Protein AF-A0AA44XZQ5-F1 (afdb_monomer)

Mean predicted aligned error: 6.4 Å

Organism: Burkholderia vietnamiensis (NCBI:txid60552)

Nearest PDB structures (foldseek):
  9asp-assembly1_B  TM=6.008E-01  e=3.458E+00  Homo sapiens
  6ezd-assembly2_D  TM=4.526E-01  e=2.741E+00  Candidatus Methanomethylophilus alvi Mx1201
  9asm-assembly1_B  TM=4.546E-01  e=5.503E+00  Homo sapiens
  9asq-assembly1_B  TM=4.158E-01  e=5.193E+00  Homo sapiens
  6ezd-assembly2_B  TM=4.343E-01  e=7.798E+00  Candidatus Methanomethylophilus alvi Mx1201

Foldseek 3Di:
DDLVLLQVLLCLLQVHDQADPPPSPDGQHLLPDVVSLVVSCVSQVWDKDADDDDQFGIWIFDDDPNDTPDTDTQGDDPDSSSSHSSNSSNNSSVSSVVVVD

Sequence (101 aa):
MSDRELLELAAKAINGGCWHPLTHSKPWNPLEDDGDALRLAVQLNIRLTIFDNTVVKSRAAVWRDGNADCALWEPEGNDPLAATRRAIVRAASEIAKAREA

pLDDT: mean 81.15, std 12.83, range [51.5, 95.19]

Solvent-accessible surface area (backbone atoms only — not comparable to full-atom values): 5661 Å² total; per-residue (Å²): 132,55,73,66,62,41,50,56,32,24,24,52,52,71,76,50,62,72,47,23,93,89,69,73,78,45,70,50,47,35,70,82,33,69,66,51,24,52,50,52,28,62,77,66,62,46,48,75,47,77,45,95,86,55,74,41,37,20,34,17,29,38,65,55,97,92,40,73,80,44,74,42,73,29,69,64,65,101,42,62,66,53,34,41,21,44,16,39,41,52,47,33,22,51,54,26,54,68,72,77,109

Secondary structure (DSSP, 8-state):
--HHHHHHHHHHHTT--SB-TTTSSSB--TTT-HHHHHHHHHHTTPEEEE-SSSSEEEEEEEEETTEEEEEEEEE--S-HHHHHHHHHHHHHHHHHHHHH-

Radius of gyration: 13.03 Å; Cα contacts (8 Å, |Δi|>4): 172; chains: 1; bounding box: 30×35×31 Å

Structure (mmCIF, N/CA/C/O backbone):
data_AF-A0AA44XZQ5-F1
#
_entry.id   AF-A0AA44XZQ5-F1
#
loop_
_atom_site.group_PDB
_atom_site.id
_atom_site.type_symbol
_atom_site.label_atom_id
_atom_site.label_alt_id
_atom_site.label_comp_id
_atom_site.label_asym_id
_atom_site.label_entity_id
_atom_site.label_seq_id
_atom_site.pdbx_PDB_ins_code
_atom_site.Cartn_x
_atom_site.Cartn_y
_atom_site.Cartn_z
_atom_site.occupancy
_atom_site.B_iso_or_equiv
_atom_site.auth_seq_id
_atom_site.auth_comp_id
_atom_site.auth_asym_id
_atom_site.auth_atom_id
_atom_site.pdbx_PDB_model_num
ATOM 1 N N . MET A 1 1 ? 11.003 0.471 10.237 1.00 77.19 1 MET A N 1
ATOM 2 C CA . MET A 1 1 ? 9.616 0.023 10.455 1.00 77.19 1 MET A CA 1
ATOM 3 C C . MET A 1 1 ? 9.548 -1.427 10.034 1.00 77.19 1 MET A C 1
ATOM 5 O O . MET A 1 1 ? 10.007 -1.735 8.938 1.00 77.19 1 MET A O 1
ATOM 9 N N . SER A 1 2 ? 9.083 -2.298 10.918 1.00 90.50 2 SER A N 1
ATOM 10 C CA . SER A 1 2 ? 8.802 -3.697 10.597 1.00 90.50 2 SER A CA 1
ATOM 11 C C . SER A 1 2 ? 7.557 -3.814 9.713 1.00 90.50 2 SER A C 1
ATOM 13 O O . SER A 1 2 ? 6.720 -2.911 9.694 1.00 90.50 2 SER A O 1
ATOM 15 N N . ASP A 1 3 ? 7.403 -4.939 9.014 1.00 90.81 3 ASP A N 1
ATOM 16 C CA . ASP A 1 3 ? 6.217 -5.190 8.184 1.00 90.81 3 ASP A CA 1
ATOM 17 C C . ASP A 1 3 ? 4.931 -5.226 9.027 1.00 90.81 3 ASP A C 1
ATOM 19 O O . ASP A 1 3 ? 3.886 -4.763 8.583 1.00 90.81 3 ASP A O 1
ATOM 23 N N . ARG A 1 4 ? 5.013 -5.674 10.286 1.00 91.31 4 ARG A N 1
ATOM 24 C CA . ARG A 1 4 ? 3.883 -5.640 11.223 1.00 91.31 4 ARG A CA 1
ATOM 25 C C . ARG A 1 4 ? 3.445 -4.213 11.555 1.00 91.31 4 ARG A C 1
ATOM 27 O O . ARG A 1 4 ? 2.271 -3.896 11.409 1.00 91.31 4 ARG A O 1
ATOM 34 N N . GLU A 1 5 ? 4.375 -3.358 11.981 1.00 91.50 5 GLU A N 1
ATOM 35 C CA . GLU A 1 5 ? 4.077 -1.948 12.289 1.00 91.50 5 GLU A CA 1
ATOM 36 C C . GLU A 1 5 ? 3.526 -1.219 11.057 1.00 91.50 5 GLU A C 1
ATOM 38 O O . GLU A 1 5 ? 2.621 -0.392 11.157 1.00 91.50 5 GLU A O 1
ATOM 43 N N . LEU A 1 6 ? 4.059 -1.556 9.880 1.00 91.50 6 LEU A N 1
ATOM 44 C CA . LEU A 1 6 ? 3.615 -1.012 8.607 1.00 91.50 6 LEU A CA 1
ATOM 45 C C . LEU A 1 6 ? 2.150 -1.383 8.317 1.00 91.50 6 LEU A C 1
ATOM 47 O O . LEU A 1 6 ? 1.342 -0.503 8.011 1.00 91.50 6 LEU A O 1
ATOM 51 N N . LEU A 1 7 ? 1.800 -2.663 8.469 1.00 93.69 7 LEU A N 1
ATOM 52 C CA . LEU A 1 7 ? 0.438 -3.171 8.298 1.00 93.69 7 LEU A CA 1
ATOM 53 C C . LEU A 1 7 ? -0.543 -2.572 9.313 1.00 93.69 7 LEU A C 1
ATOM 55 O O . LEU A 1 7 ? -1.647 -2.182 8.937 1.00 93.69 7 LEU A O 1
ATOM 59 N N . GLU A 1 8 ? -0.144 -2.450 10.580 1.00 92.06 8 GLU A N 1
ATOM 60 C CA . GLU A 1 8 ? -0.974 -1.847 11.631 1.00 92.06 8 GLU A CA 1
ATOM 61 C C . GLU A 1 8 ? -1.286 -0.371 11.321 1.00 92.06 8 GLU A C 1
ATOM 63 O O . GLU A 1 8 ? -2.437 0.057 11.418 1.00 92.06 8 GLU A O 1
ATOM 68 N N . LEU A 1 9 ? -0.295 0.402 10.864 1.00 92.69 9 LEU A N 1
ATOM 69 C CA . LEU A 1 9 ? -0.509 1.785 10.424 1.00 92.69 9 LEU A CA 1
ATOM 70 C C . LEU A 1 9 ? -1.388 1.873 9.171 1.00 92.69 9 LEU A C 1
ATOM 72 O O . LEU A 1 9 ? -2.253 2.742 9.086 1.00 92.69 9 LEU A O 1
ATOM 76 N N . ALA A 1 10 ? -1.205 0.973 8.205 1.00 92.62 10 ALA A N 1
ATOM 77 C CA . ALA A 1 10 ? -2.033 0.947 7.003 1.00 92.62 10 ALA A CA 1
ATOM 78 C C . ALA A 1 10 ? -3.503 0.616 7.324 1.00 92.62 10 ALA A C 1
ATOM 80 O O . ALA A 1 10 ? -4.403 1.238 6.762 1.00 92.62 10 ALA A O 1
ATOM 81 N N . ALA A 1 11 ? -3.757 -0.300 8.267 1.00 93.44 11 ALA A N 1
ATOM 82 C CA . ALA A 1 11 ? -5.109 -0.624 8.729 1.00 93.44 11 ALA A CA 1
ATOM 83 C C . ALA A 1 11 ? -5.801 0.603 9.337 1.00 93.44 11 ALA A C 1
ATOM 85 O O . ALA A 1 11 ? -6.954 0.896 9.009 1.00 93.44 11 ALA A O 1
ATOM 86 N N . LYS A 1 12 ? -5.084 1.374 10.165 1.00 92.31 12 LYS A N 1
ATOM 87 C CA . LYS A 1 12 ? -5.608 2.607 10.773 1.00 92.31 12 LYS A CA 1
ATOM 88 C C . LYS A 1 12 ? -6.089 3.626 9.737 1.00 92.31 12 LYS A C 1
ATOM 90 O O . LYS A 1 12 ? -7.087 4.303 9.976 1.00 92.31 12 LYS A O 1
ATOM 95 N N . ALA A 1 13 ? -5.443 3.713 8.571 1.00 91.06 13 ALA A N 1
ATOM 96 C CA . ALA A 1 13 ? -5.829 4.657 7.518 1.00 91.06 13 ALA A CA 1
ATOM 97 C C . ALA A 1 13 ? -7.267 4.441 7.006 1.00 91.06 13 ALA A C 1
ATOM 99 O O . ALA A 1 13 ? -7.907 5.392 6.555 1.00 91.06 13 ALA A O 1
ATOM 100 N N . ILE A 1 14 ? -7.789 3.216 7.101 1.00 91.12 14 ILE A N 1
ATOM 101 C CA . ILE A 1 14 ? -9.151 2.849 6.686 1.00 91.12 14 ILE A CA 1
ATOM 102 C C . ILE A 1 14 ? -10.048 2.469 7.872 1.00 91.12 14 ILE A C 1
ATOM 104 O O . ILE A 1 14 ? -11.097 1.863 7.673 1.00 91.12 14 ILE A O 1
ATOM 108 N N . ASN A 1 15 ? -9.640 2.808 9.103 1.00 86.75 15 ASN A N 1
ATOM 109 C CA . ASN A 1 15 ? -10.301 2.369 10.338 1.00 86.75 15 ASN A CA 1
ATOM 110 C C . ASN A 1 15 ? -10.525 0.837 10.377 1.00 86.75 15 ASN A C 1
ATOM 112 O O . ASN A 1 15 ? -11.562 0.348 10.825 1.00 86.75 15 ASN A O 1
ATOM 116 N N . GLY A 1 16 ? -9.567 0.091 9.822 1.00 82.06 16 GLY A N 1
ATOM 117 C CA . GLY A 1 16 ? -9.588 -1.362 9.696 1.00 82.06 16 GLY A CA 1
ATOM 118 C C . GLY A 1 16 ? -8.958 -2.078 10.890 1.00 82.06 16 GLY A C 1
ATOM 119 O O . GLY A 1 16 ? -8.361 -1.465 11.774 1.00 82.06 16 GLY A O 1
ATOM 120 N N . GLY A 1 17 ? -9.077 -3.407 10.897 1.00 78.94 17 GLY A N 1
ATOM 121 C CA . GLY A 1 17 ? -8.489 -4.291 11.907 1.00 78.94 17 GLY A CA 1
ATOM 122 C C . GLY A 1 17 ? -7.548 -5.335 11.302 1.00 78.94 17 GLY A C 1
ATOM 123 O O . GLY A 1 17 ? -7.293 -5.351 10.103 1.00 78.94 17 GLY A O 1
ATOM 124 N N . CYS A 1 18 ? -7.051 -6.247 12.138 1.00 76.19 18 CYS A N 1
ATOM 125 C CA . CYS A 1 18 ? -6.111 -7.303 11.741 1.00 76.19 18 CYS A CA 1
ATOM 126 C C . CYS A 1 18 ? -6.738 -8.458 10.931 1.00 76.19 18 CYS A C 1
ATOM 128 O O . CYS A 1 18 ? -6.016 -9.333 10.452 1.00 76.19 18 CYS A O 1
ATOM 130 N N . TRP A 1 19 ? -8.063 -8.471 10.761 1.00 81.56 19 TRP A N 1
ATOM 131 C CA . TRP A 1 19 ? -8.807 -9.507 10.041 1.00 81.56 19 TRP A CA 1
ATOM 132 C C . TRP A 1 19 ? -9.280 -9.015 8.675 1.00 81.56 19 TRP A C 1
ATOM 134 O O . TRP A 1 19 ? -9.707 -7.872 8.530 1.00 81.56 19 TRP A O 1
ATOM 144 N N . HIS A 1 20 ? -9.233 -9.899 7.678 1.00 80.94 20 HIS A N 1
ATOM 145 C CA . HIS A 1 20 ? -9.579 -9.582 6.298 1.00 80.94 20 HIS A CA 1
ATOM 146 C C . HIS A 1 20 ? -11.061 -9.173 6.178 1.00 80.94 20 HIS A C 1
ATOM 148 O O . HIS A 1 20 ? -11.942 -9.945 6.577 1.00 80.94 20 HIS A O 1
ATOM 154 N N . PRO A 1 21 ? -11.367 -8.010 5.570 1.00 73.00 21 PRO A N 1
ATOM 155 C CA . PRO A 1 21 ? -12.691 -7.384 5.633 1.00 73.00 21 PRO A CA 1
ATOM 156 C C . PRO A 1 21 ? -13.797 -8.152 4.900 1.00 73.00 21 PRO A C 1
ATOM 158 O O . PRO A 1 21 ? -14.967 -7.925 5.173 1.00 73.00 21 PRO A O 1
ATOM 161 N N . LEU A 1 22 ? -13.452 -9.042 3.960 1.00 80.31 22 LEU A N 1
ATOM 162 C CA . LEU A 1 22 ? -14.444 -9.830 3.206 1.00 80.31 22 LEU A CA 1
ATOM 163 C C . LEU A 1 22 ? -14.632 -11.260 3.717 1.00 80.31 22 LEU A C 1
ATOM 165 O O . LEU A 1 22 ? -15.640 -11.887 3.418 1.00 80.31 22 LEU A O 1
ATOM 169 N N . THR A 1 23 ? -13.641 -11.813 4.416 1.00 80.38 23 THR A N 1
ATOM 170 C CA . THR A 1 23 ? -13.638 -13.242 4.772 1.00 80.38 23 THR A CA 1
ATOM 171 C C . THR A 1 23 ? -13.775 -13.444 6.269 1.00 80.38 23 THR A C 1
ATOM 173 O O . THR A 1 23 ? -14.233 -14.502 6.682 1.00 80.38 23 THR A O 1
ATOM 176 N N . HIS A 1 24 ? -13.384 -12.454 7.085 1.00 77.06 24 HIS A N 1
ATOM 177 C CA . HIS A 1 24 ? -13.401 -12.491 8.552 1.00 77.06 24 HIS A CA 1
ATOM 178 C C . HIS A 1 24 ? -12.687 -13.703 9.185 1.00 77.06 24 HIS A C 1
ATOM 180 O O . HIS A 1 24 ? -12.757 -13.899 10.393 1.00 77.06 24 HIS A O 1
ATOM 186 N N . SER A 1 25 ? -11.985 -14.511 8.388 1.00 80.25 25 SER A N 1
ATOM 187 C CA . SER A 1 25 ? -11.421 -15.804 8.786 1.00 80.25 25 SER A CA 1
ATOM 188 C C . SER A 1 25 ? -9.931 -15.925 8.469 1.00 80.25 25 SER A C 1
ATOM 190 O O . SER A 1 25 ? -9.313 -16.943 8.772 1.00 80.25 25 SER A O 1
ATOM 192 N N . LYS A 1 26 ? -9.353 -14.910 7.818 1.00 85.12 26 LYS A N 1
ATOM 193 C CA . LYS A 1 26 ? -7.929 -14.823 7.489 1.00 85.12 26 LYS A CA 1
ATOM 194 C C . LYS A 1 26 ? -7.384 -13.464 7.928 1.00 85.12 26 LYS A C 1
ATOM 196 O O . LYS A 1 26 ? -8.149 -12.496 7.918 1.00 85.12 26 LYS A O 1
ATOM 201 N N . PRO A 1 27 ? -6.101 -13.369 8.312 1.00 87.19 27 PRO A N 1
ATOM 202 C CA . PRO A 1 27 ? -5.467 -12.081 8.563 1.00 87.19 27 PRO A CA 1
ATOM 203 C C . PRO 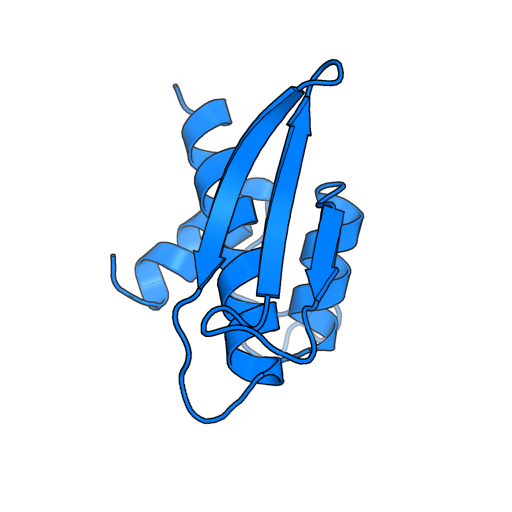A 1 27 ? -5.551 -11.186 7.325 1.00 87.19 27 PRO A C 1
ATOM 205 O O . PRO A 1 27 ? -5.397 -11.673 6.205 1.00 87.19 27 PRO A O 1
ATOM 208 N N . TRP A 1 28 ? -5.798 -9.895 7.527 1.00 91.44 28 TRP A N 1
ATOM 209 C CA . TRP A 1 28 ? -5.670 -8.903 6.460 1.0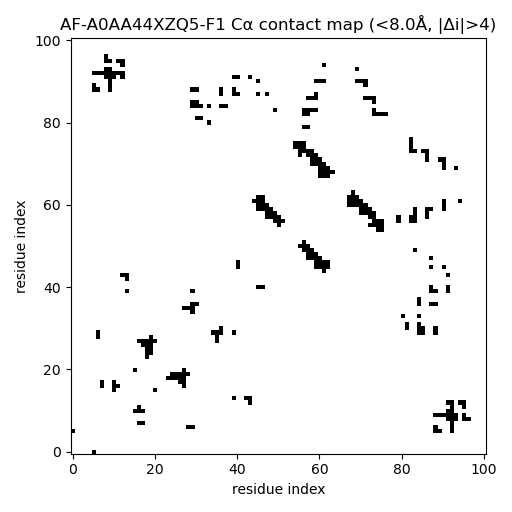0 91.44 28 TRP A CA 1
ATOM 210 C C . TRP A 1 28 ? -4.185 -8.672 6.186 1.00 91.44 28 TRP A C 1
ATOM 212 O O . TRP A 1 28 ? -3.446 -8.314 7.107 1.00 91.44 28 TRP A O 1
ATOM 222 N N . ASN A 1 29 ? -3.733 -8.908 4.954 1.00 94.06 29 ASN A N 1
ATOM 223 C CA . ASN A 1 29 ? -2.320 -8.757 4.619 1.00 94.06 29 ASN A CA 1
ATOM 224 C C . ASN A 1 29 ? -2.123 -8.231 3.187 1.00 94.06 29 ASN A C 1
ATOM 226 O O . ASN A 1 29 ? -1.773 -8.997 2.288 1.00 94.06 29 ASN A O 1
ATOM 230 N N . PRO A 1 30 ? -2.255 -6.911 2.974 1.00 95.19 30 PRO A N 1
ATOM 231 C CA . PRO A 1 30 ? -1.982 -6.272 1.687 1.00 95.19 30 PRO A CA 1
ATOM 232 C C . PRO A 1 30 ? -0.521 -6.365 1.219 1.00 95.19 30 PRO A C 1
ATOM 234 O O . PRO A 1 30 ? -0.238 -5.930 0.110 1.00 95.19 30 PRO A O 1
ATOM 237 N N . LEU A 1 31 ? 0.424 -6.898 2.009 1.00 94.00 31 LEU A N 1
ATOM 238 C CA . LEU A 1 31 ? 1.777 -7.199 1.516 1.00 94.00 31 LEU A CA 1
ATOM 239 C C . LEU A 1 31 ? 1.847 -8.533 0.758 1.00 94.00 31 LEU A C 1
ATOM 241 O O . LEU A 1 31 ? 2.772 -8.721 -0.030 1.00 94.00 31 LEU A O 1
ATOM 245 N N . GLU A 1 32 ? 0.864 -9.416 0.938 1.00 93.75 32 GLU A N 1
ATOM 246 C CA . GLU A 1 32 ? 0.813 -10.759 0.336 1.00 93.75 32 GLU A CA 1
ATOM 247 C C . GLU A 1 32 ? -0.456 -10.995 -0.506 1.00 93.75 32 GLU A C 1
ATOM 249 O O . GLU A 1 32 ? -0.485 -11.911 -1.322 1.00 93.75 32 GLU A O 1
ATOM 254 N N . ASP A 1 33 ? -1.496 -10.170 -0.343 1.00 94.25 33 ASP A N 1
ATOM 255 C CA . ASP A 1 33 ? -2.753 -10.255 -1.093 1.00 94.25 33 ASP A CA 1
ATOM 256 C C . ASP A 1 33 ? -2.939 -9.019 -1.992 1.00 94.25 33 ASP A C 1
ATOM 258 O O . ASP A 1 33 ? -3.099 -7.886 -1.525 1.00 94.25 33 ASP A O 1
ATOM 262 N N . ASP A 1 34 ? -2.919 -9.239 -3.310 1.00 94.38 34 ASP A N 1
ATOM 263 C CA . ASP A 1 34 ? -3.074 -8.180 -4.317 1.00 94.38 34 ASP A CA 1
ATOM 264 C C . ASP A 1 34 ? -4.441 -7.488 -4.232 1.00 94.38 34 ASP A C 1
ATOM 266 O O . ASP A 1 34 ? -4.560 -6.285 -4.477 1.00 94.38 34 ASP A O 1
ATOM 270 N N . GLY A 1 35 ? -5.486 -8.237 -3.873 1.00 93.31 35 GLY A N 1
ATOM 271 C CA . GLY A 1 35 ? -6.836 -7.713 -3.731 1.00 93.31 35 GLY A CA 1
ATOM 272 C C . GLY A 1 35 ? -6.954 -6.770 -2.537 1.00 93.31 35 GLY A C 1
ATOM 273 O O . GLY A 1 35 ? -7.597 -5.723 -2.649 1.00 93.31 35 GLY A O 1
ATOM 274 N N . ASP A 1 36 ? -6.327 -7.115 -1.411 1.00 94.31 36 ASP A N 1
ATOM 275 C CA . ASP A 1 36 ? -6.209 -6.244 -0.238 1.00 94.31 36 ASP A CA 1
ATOM 276 C C . ASP A 1 36 ? -5.452 -4.963 -0.565 1.00 94.31 36 ASP A C 1
ATOM 278 O O . ASP A 1 36 ? -5.933 -3.873 -0.241 1.00 94.31 36 ASP A O 1
ATOM 282 N N . ALA A 1 37 ? -4.313 -5.079 -1.250 1.00 94.56 37 ALA A N 1
ATOM 283 C CA . ALA A 1 37 ? -3.525 -3.925 -1.663 1.00 94.56 37 ALA A CA 1
ATOM 284 C C . ALA A 1 37 ? -4.324 -3.004 -2.599 1.00 94.56 37 ALA A C 1
ATOM 286 O O . ALA A 1 37 ? -4.400 -1.796 -2.375 1.00 94.56 37 ALA A O 1
ATOM 287 N N . LEU A 1 38 ? -4.987 -3.557 -3.618 1.00 94.25 38 LEU A N 1
ATOM 288 C CA . LEU A 1 38 ? -5.773 -2.760 -4.557 1.00 94.25 38 LEU A CA 1
ATOM 289 C C . LEU A 1 38 ? -6.967 -2.082 -3.873 1.00 94.25 38 LEU A C 1
ATOM 291 O O . LEU A 1 38 ? -7.216 -0.898 -4.104 1.00 94.25 38 LEU A O 1
ATOM 295 N N . ARG A 1 39 ? -7.690 -2.794 -2.998 1.00 94.38 39 ARG A N 1
ATOM 296 C CA . ARG A 1 39 ? -8.796 -2.204 -2.225 1.00 94.38 39 ARG A CA 1
ATOM 297 C C . ARG A 1 39 ? -8.308 -1.070 -1.330 1.00 94.38 39 ARG A C 1
ATOM 299 O O . ARG A 1 39 ? -8.961 -0.030 -1.289 1.00 94.38 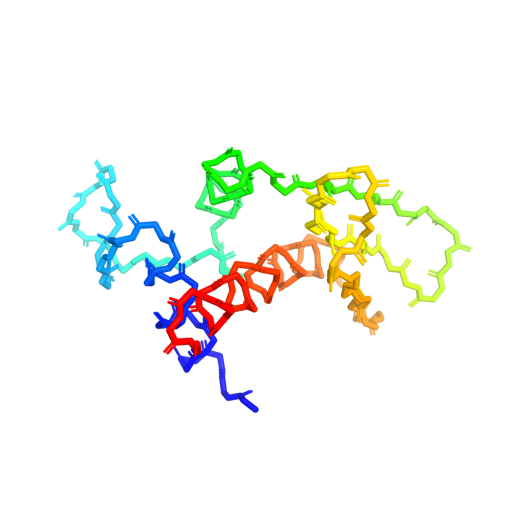39 ARG A O 1
ATOM 306 N N . LEU A 1 40 ? -7.155 -1.235 -0.682 1.00 93.06 40 LEU A N 1
ATOM 307 C CA . LEU A 1 40 ? -6.529 -0.189 0.125 1.00 93.06 40 LEU A CA 1
ATOM 308 C C . LEU A 1 40 ? -6.197 1.050 -0.719 1.00 93.06 40 LEU A C 1
ATOM 310 O O . LEU A 1 40 ? -6.524 2.168 -0.323 1.00 93.06 40 LEU A O 1
ATOM 314 N N . ALA A 1 41 ? -5.617 0.855 -1.908 1.00 92.94 41 ALA A N 1
ATOM 315 C CA . ALA A 1 41 ? -5.304 1.948 -2.825 1.00 92.94 41 ALA A CA 1
ATOM 316 C C . ALA A 1 41 ? -6.556 2.731 -3.245 1.00 92.94 41 ALA A C 1
ATOM 318 O O . ALA A 1 41 ? -6.555 3.960 -3.203 1.00 92.94 41 ALA A O 1
ATOM 319 N N . VAL A 1 42 ? -7.637 2.031 -3.599 1.00 92.75 42 VAL A N 1
ATOM 320 C CA . VAL A 1 42 ? -8.899 2.658 -4.020 1.00 92.75 42 VAL A CA 1
ATOM 321 C C . VAL A 1 42 ? -9.572 3.395 -2.861 1.00 92.75 42 VAL A C 1
ATOM 323 O O . VAL A 1 42 ? -9.967 4.547 -3.025 1.00 92.75 42 VAL A O 1
ATOM 326 N N . GLN A 1 43 ? -9.670 2.776 -1.680 1.00 91.88 43 GLN A N 1
ATOM 327 C CA . GLN A 1 43 ? -10.310 3.387 -0.506 1.00 91.88 43 GLN A CA 1
ATOM 328 C C . GLN A 1 43 ? -9.608 4.668 -0.048 1.00 91.88 43 GLN A C 1
ATOM 330 O O . GLN A 1 43 ? -10.260 5.597 0.426 1.00 91.88 43 GLN A O 1
ATOM 335 N N . LEU A 1 44 ? -8.285 4.723 -0.199 1.00 89.69 44 LEU A N 1
ATOM 336 C CA . LEU A 1 44 ? -7.466 5.868 0.195 1.00 89.69 44 LEU A CA 1
ATOM 337 C C . LEU A 1 44 ? -7.158 6.827 -0.958 1.00 89.69 44 LEU A C 1
ATOM 339 O O . LEU A 1 44 ? -6.412 7.784 -0.759 1.00 89.69 44 LEU A O 1
ATOM 343 N N . ASN A 1 45 ? -7.729 6.589 -2.143 1.00 89.12 45 ASN A N 1
ATOM 344 C CA . ASN A 1 45 ? -7.492 7.381 -3.349 1.00 89.12 45 ASN A CA 1
ATOM 345 C C . ASN A 1 45 ? -5.988 7.551 -3.673 1.00 89.12 45 ASN A C 1
ATOM 347 O O . ASN A 1 45 ? -5.506 8.640 -3.991 1.00 89.12 45 ASN A O 1
ATOM 351 N N . ILE A 1 46 ? -5.229 6.459 -3.562 1.00 89.75 46 ILE A N 1
ATOM 352 C CA . ILE A 1 46 ? -3.793 6.416 -3.853 1.00 89.75 46 ILE A CA 1
ATOM 353 C C . ILE A 1 46 ? -3.591 6.314 -5.365 1.00 89.75 46 ILE A C 1
ATOM 355 O O . ILE A 1 46 ? -4.125 5.420 -6.024 1.00 89.75 46 ILE A O 1
ATOM 359 N N . ARG A 1 47 ? -2.753 7.192 -5.926 1.00 87.50 47 ARG A N 1
ATOM 360 C CA . ARG A 1 47 ? -2.332 7.101 -7.327 1.00 87.50 47 ARG A CA 1
ATOM 361 C C . ARG A 1 47 ? -1.125 6.179 -7.441 1.00 87.50 47 ARG A C 1
ATOM 363 O O . ARG A 1 47 ? -0.077 6.453 -6.857 1.00 87.50 47 ARG A O 1
ATOM 370 N N . LEU A 1 48 ? -1.259 5.133 -8.248 1.00 86.56 48 LEU A N 1
ATOM 371 C CA . LEU A 1 48 ? -0.178 4.199 -8.549 1.00 86.56 48 LEU A CA 1
ATOM 372 C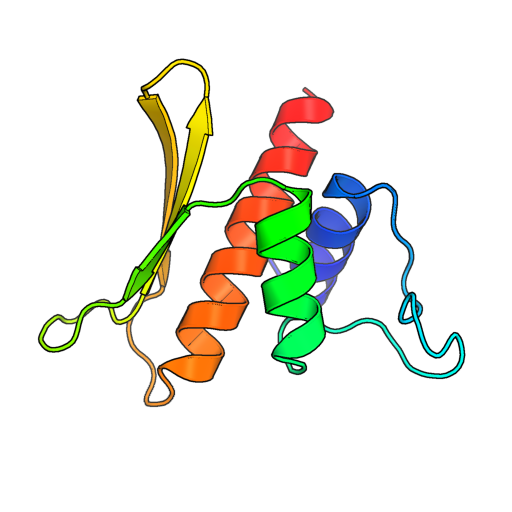 C . LEU A 1 48 ? 0.426 4.489 -9.919 1.00 86.56 48 LEU A C 1
ATOM 374 O O . LEU A 1 48 ? -0.275 4.816 -10.875 1.00 86.56 48 LEU A O 1
ATOM 378 N N . THR A 1 49 ? 1.744 4.387 -10.011 1.00 84.19 49 THR A N 1
ATOM 379 C CA . THR A 1 49 ? 2.489 4.474 -11.267 1.00 84.19 49 THR A CA 1
ATOM 380 C C . THR A 1 49 ? 3.509 3.349 -11.296 1.00 84.19 49 THR A C 1
ATOM 382 O O . THR A 1 49 ? 4.307 3.209 -10.369 1.00 84.19 49 THR A O 1
ATOM 385 N N . ILE A 1 50 ? 3.457 2.536 -12.347 1.00 79.06 50 ILE A N 1
ATOM 386 C CA . ILE A 1 50 ? 4.346 1.393 -12.560 1.00 79.06 50 ILE A CA 1
ATOM 387 C C . ILE A 1 50 ? 5.298 1.773 -13.691 1.00 79.06 50 ILE A C 1
ATOM 389 O O . ILE A 1 50 ? 4.858 2.314 -14.704 1.00 79.06 50 ILE A O 1
ATOM 393 N N . PHE A 1 51 ? 6.590 1.520 -13.504 1.00 76.31 51 PHE A N 1
ATOM 394 C CA . PHE A 1 51 ? 7.626 1.845 -14.481 1.00 76.31 51 PHE A CA 1
ATOM 395 C C . PHE A 1 51 ? 8.230 0.555 -15.034 1.00 76.31 51 PHE A C 1
ATOM 397 O O . PHE A 1 51 ? 8.564 -0.352 -14.272 1.00 76.31 51 PHE A O 1
ATOM 404 N N . ASP A 1 52 ? 8.381 0.478 -16.354 1.00 66.06 52 ASP A N 1
ATOM 405 C CA . ASP A 1 52 ? 8.846 -0.728 -17.046 1.00 66.06 52 ASP A CA 1
ATOM 406 C C . ASP A 1 52 ? 10.381 -0.809 -17.184 1.00 66.06 52 ASP A C 1
ATOM 408 O O . ASP A 1 52 ? 10.916 -1.910 -17.278 1.00 66.06 52 ASP A O 1
ATOM 412 N N . ASN A 1 53 ? 11.105 0.316 -17.099 1.00 61.41 53 ASN A N 1
ATOM 413 C CA . ASN A 1 53 ? 12.544 0.388 -17.407 1.00 61.41 53 ASN A CA 1
ATOM 414 C C . ASN A 1 53 ? 13.373 1.254 -16.438 1.00 61.41 53 ASN A C 1
ATOM 416 O O . ASN A 1 53 ? 14.267 1.991 -16.854 1.00 61.41 53 ASN A O 1
ATOM 420 N N . THR A 1 54 ? 13.094 1.201 -15.134 1.00 62.44 54 THR A N 1
ATOM 421 C CA . THR A 1 54 ? 13.894 1.939 -14.139 1.00 62.44 54 THR A CA 1
ATOM 422 C C . THR A 1 54 ? 14.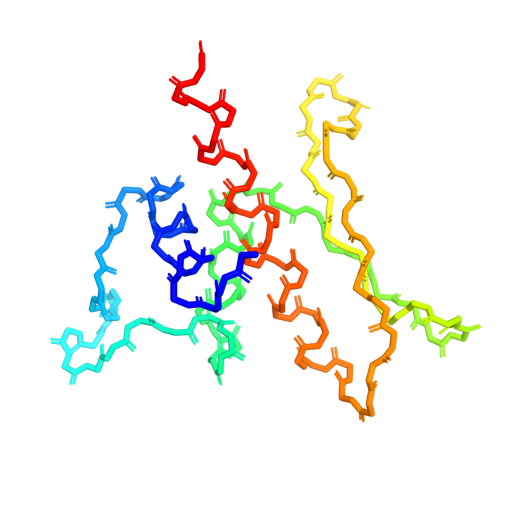249 1.073 -12.928 1.00 62.44 54 THR A C 1
ATOM 424 O O . THR A 1 54 ? 13.604 0.052 -12.687 1.00 62.44 54 THR A O 1
ATOM 427 N N . VAL A 1 55 ? 15.250 1.511 -12.152 1.00 61.97 55 VAL A N 1
ATOM 428 C CA . VAL A 1 55 ? 15.655 0.921 -10.852 1.00 61.97 55 VAL A CA 1
ATOM 429 C C . VAL A 1 55 ? 14.524 1.003 -9.809 1.00 61.97 55 VAL A C 1
ATOM 431 O O . VAL A 1 55 ? 14.587 0.382 -8.752 1.00 61.97 55 VAL A O 1
ATOM 434 N N . VAL A 1 56 ? 13.451 1.750 -10.093 1.00 61.12 56 VAL A N 1
ATOM 435 C CA . VAL A 1 56 ? 12.221 1.736 -9.303 1.00 61.12 56 VAL A CA 1
ATOM 436 C C . VAL A 1 56 ? 11.081 1.139 -10.122 1.00 61.12 56 VAL A C 1
ATOM 438 O O . VAL A 1 56 ? 10.701 1.669 -11.162 1.00 61.12 56 VAL A O 1
ATOM 441 N N . LYS A 1 57 ? 10.481 0.049 -9.641 1.00 66.94 57 LYS A N 1
ATOM 442 C CA . LYS A 1 57 ? 9.371 -0.613 -10.350 1.00 66.94 57 LYS A CA 1
ATOM 443 C C . LYS A 1 57 ? 8.024 0.050 -10.112 1.00 66.94 57 LYS A C 1
ATOM 445 O O . LYS A 1 57 ? 7.133 -0.025 -10.957 1.00 66.94 57 LYS A O 1
ATOM 450 N N . SER A 1 58 ? 7.832 0.681 -8.957 1.00 66.50 58 SER A N 1
ATOM 451 C CA . SER A 1 58 ? 6.529 1.222 -8.578 1.00 66.50 58 SER A CA 1
ATOM 452 C C . SER A 1 58 ? 6.652 2.447 -7.690 1.00 66.50 58 SER A C 1
ATOM 454 O O . SER A 1 58 ? 7.489 2.513 -6.790 1.00 66.50 58 SER A O 1
ATOM 456 N N . ARG A 1 59 ? 5.764 3.406 -7.938 1.00 75.50 59 ARG A N 1
ATOM 457 C CA . ARG A 1 59 ? 5.541 4.575 -7.099 1.00 75.50 59 ARG A CA 1
ATOM 458 C C . ARG A 1 59 ? 4.080 4.607 -6.685 1.00 75.50 59 ARG A C 1
ATOM 460 O O . ARG A 1 59 ? 3.189 4.622 -7.535 1.00 75.50 59 ARG A O 1
ATOM 467 N N . ALA A 1 60 ? 3.850 4.676 -5.381 1.00 74.88 60 ALA A N 1
ATOM 468 C CA . ALA A 1 60 ? 2.559 5.034 -4.816 1.00 74.88 60 ALA A CA 1
ATOM 469 C C . ALA A 1 60 ? 2.640 6.481 -4.339 1.00 74.88 60 ALA A C 1
ATOM 471 O O . ALA A 1 60 ? 3.565 6.856 -3.612 1.00 74.88 60 ALA A O 1
ATOM 472 N N . ALA A 1 61 ? 1.702 7.303 -4.795 1.00 74.06 61 ALA A N 1
ATOM 473 C CA . ALA A 1 61 ? 1.631 8.699 -4.419 1.00 74.06 61 ALA A CA 1
ATOM 474 C C . ALA A 1 61 ? 0.250 9.054 -3.879 1.00 74.06 61 ALA A C 1
ATOM 476 O O . ALA A 1 61 ? -0.774 8.756 -4.499 1.00 74.06 61 ALA A O 1
ATOM 477 N N . VAL A 1 62 ? 0.246 9.743 -2.746 1.00 67.94 62 VAL A N 1
ATOM 478 C CA . VAL A 1 62 ? -0.949 10.366 -2.185 1.00 67.94 62 VAL A CA 1
ATOM 479 C C . VAL A 1 62 ? -0.951 11.809 -2.646 1.00 67.94 62 VAL A C 1
ATOM 481 O O . VAL A 1 62 ? 0.021 12.531 -2.430 1.00 67.94 62 VAL A O 1
ATOM 484 N N . TRP A 1 63 ? -2.023 12.208 -3.320 1.00 63.50 63 TRP A N 1
ATOM 485 C CA . TRP A 1 63 ? -2.195 13.577 -3.782 1.00 63.50 63 TRP A CA 1
ATOM 486 C C . TRP A 1 63 ? -3.248 14.260 -2.917 1.00 63.50 63 TRP A C 1
ATOM 488 O O . TRP A 1 63 ? -4.369 13.761 -2.817 1.00 63.50 63 TRP A O 1
ATOM 498 N N . ARG A 1 64 ? -2.903 15.404 -2.331 1.00 56.44 64 ARG A N 1
ATOM 499 C CA . ARG A 1 64 ? -3.843 16.307 -1.661 1.00 56.44 64 ARG A CA 1
ATOM 500 C C . ARG A 1 64 ? -3.734 17.666 -2.337 1.00 56.44 64 ARG A C 1
ATOM 502 O O . ARG A 1 64 ? -2.635 18.112 -2.646 1.00 56.44 64 ARG A O 1
ATOM 509 N N . ASP A 1 65 ? -4.870 18.278 -2.653 1.00 55.97 65 ASP A N 1
ATOM 510 C CA . 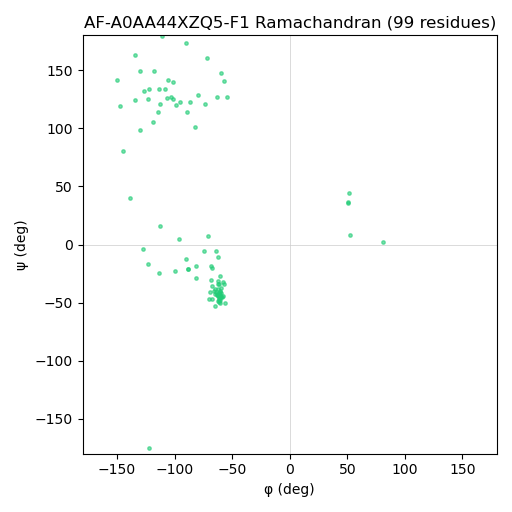ASP A 1 65 ? -4.938 19.635 -3.217 1.00 55.97 65 ASP A CA 1
ATOM 511 C C . ASP A 1 65 ? -4.023 19.871 -4.439 1.00 55.97 65 ASP A C 1
ATOM 513 O O . ASP A 1 65 ? -3.448 20.939 -4.630 1.00 55.97 65 ASP A O 1
ATOM 517 N N . GLY A 1 66 ? -3.877 18.848 -5.290 1.00 54.16 66 GLY A N 1
ATOM 518 C CA . GLY A 1 66 ? -3.085 18.928 -6.521 1.00 54.16 66 GLY A CA 1
ATOM 519 C C . GLY A 1 66 ? -1.571 18.766 -6.342 1.00 54.16 66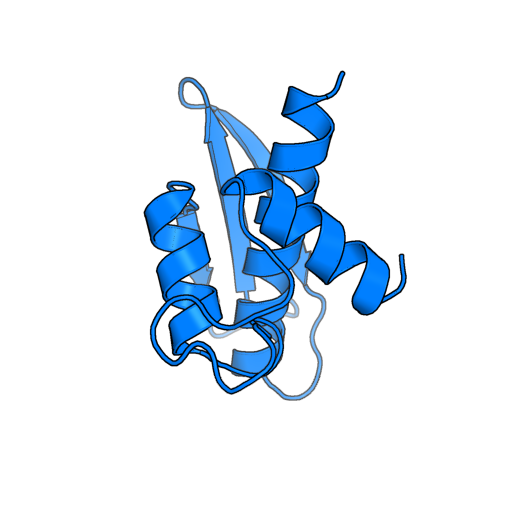 GLY A C 1
ATOM 520 O O . GLY A 1 66 ? -0.860 18.802 -7.345 1.00 54.16 66 GLY A O 1
ATOM 521 N N . ASN A 1 67 ? -1.079 18.517 -5.123 1.00 51.50 67 ASN A N 1
ATOM 522 C CA . ASN A 1 67 ? 0.333 18.260 -4.838 1.00 51.50 67 ASN A CA 1
ATOM 523 C C . ASN A 1 67 ? 0.549 16.856 -4.245 1.00 51.50 67 ASN A C 1
ATOM 525 O O . ASN A 1 67 ? -0.343 16.291 -3.610 1.00 51.50 67 ASN A O 1
ATOM 529 N N . ALA A 1 68 ? 1.710 16.248 -4.503 1.00 56.50 68 ALA A N 1
ATOM 530 C CA . ALA A 1 68 ? 2.031 14.930 -3.957 1.00 56.50 68 ALA A CA 1
ATOM 531 C C . ALA A 1 68 ? 2.551 15.084 -2.519 1.00 56.50 68 ALA A C 1
ATOM 533 O O . ALA A 1 68 ? 3.718 15.416 -2.329 1.00 56.50 68 ALA A O 1
ATOM 534 N N . ASP A 1 69 ? 1.698 14.823 -1.527 1.00 54.50 69 ASP A N 1
ATOM 535 C CA . ASP A 1 69 ? 2.045 14.900 -0.098 1.00 54.50 69 ASP A CA 1
ATOM 536 C C . ASP A 1 69 ? 3.038 13.801 0.310 1.00 54.50 69 ASP A C 1
ATOM 538 O O . ASP A 1 69 ? 3.862 13.989 1.200 1.00 54.50 69 ASP A O 1
ATOM 542 N N . CYS A 1 70 ? 2.977 12.642 -0.351 1.00 58.50 70 CYS A N 1
ATOM 543 C CA . CYS A 1 70 ? 3.884 11.516 -0.143 1.00 58.50 70 CYS A CA 1
ATOM 544 C C . CYS A 1 70 ? 4.081 10.785 -1.471 1.00 58.50 70 CYS A C 1
ATOM 546 O O . CYS A 1 70 ? 3.114 10.278 -2.037 1.00 58.50 70 CYS A O 1
ATOM 548 N N . ALA A 1 71 ? 5.317 10.711 -1.967 1.00 61.94 71 ALA A N 1
ATOM 549 C CA . ALA A 1 71 ? 5.698 9.858 -3.090 1.00 61.94 71 ALA A CA 1
ATOM 550 C C . ALA A 1 71 ? 6.746 8.864 -2.596 1.00 61.94 71 ALA A C 1
ATOM 552 O O . ALA A 1 71 ? 7.895 9.232 -2.355 1.00 61.94 71 ALA A O 1
ATOM 553 N N . LEU A 1 72 ? 6.331 7.612 -2.420 1.00 68.38 72 LEU A N 1
ATOM 554 C CA . LEU A 1 72 ? 7.220 6.562 -1.946 1.00 68.38 72 LEU A CA 1
ATOM 555 C C . LEU A 1 72 ? 7.671 5.717 -3.127 1.00 68.38 72 LEU A C 1
ATOM 557 O O . LEU A 1 72 ? 6.863 5.222 -3.918 1.00 68.38 72 LEU A O 1
ATOM 561 N N . TRP A 1 73 ? 8.989 5.614 -3.239 1.00 68.69 73 TRP A N 1
ATOM 562 C CA . TRP A 1 73 ? 9.682 4.791 -4.209 1.00 68.69 73 TRP A CA 1
ATOM 563 C C . TRP A 1 73 ? 10.091 3.513 -3.495 1.00 68.69 73 TRP A C 1
ATOM 565 O O . TRP A 1 73 ? 10.838 3.576 -2.518 1.00 68.69 73 TRP A O 1
ATOM 575 N N . GLU A 1 74 ? 9.611 2.369 -3.973 1.00 67.75 74 GLU A N 1
ATOM 576 C CA . GLU A 1 74 ? 10.131 1.094 -3.494 1.00 67.75 74 GLU A CA 1
ATOM 577 C C . GLU A 1 74 ? 11.323 0.690 -4.370 1.00 67.75 74 GLU A C 1
ATOM 579 O O . GLU A 1 74 ? 11.136 0.475 -5.574 1.00 67.75 74 GLU A O 1
ATOM 584 N N . PRO A 1 75 ? 12.551 0.645 -3.810 1.00 62.88 75 PRO A N 1
ATOM 585 C CA . PRO A 1 75 ? 13.716 0.181 -4.550 1.00 62.88 75 PRO A CA 1
ATOM 586 C C . PRO A 1 75 ? 13.508 -1.263 -5.012 1.00 62.88 75 PRO A C 1
ATOM 588 O O . PRO A 1 75 ? 12.824 -2.048 -4.355 1.00 62.88 75 PRO A O 1
ATOM 591 N N . GLU A 1 76 ? 14.085 -1.593 -6.165 1.00 54.94 76 GLU A N 1
ATOM 592 C CA . GLU A 1 76 ? 13.950 -2.906 -6.787 1.00 54.94 76 GLU A CA 1
ATOM 593 C C . GLU A 1 76 ? 14.343 -4.051 -5.836 1.00 54.94 76 GLU A C 1
ATOM 595 O O . GLU A 1 76 ? 15.439 -4.094 -5.276 1.00 54.94 76 GLU A O 1
ATOM 600 N N . GLY A 1 77 ? 13.422 -5.005 -5.706 1.00 58.34 77 GLY A N 1
ATOM 601 C CA . GLY A 1 77 ? 13.735 -6.426 -5.587 1.00 58.34 77 GLY A CA 1
ATOM 602 C C . GLY A 1 77 ? 13.271 -7.148 -6.862 1.00 58.34 77 GLY A C 1
ATOM 603 O O . GLY A 1 77 ? 12.673 -6.531 -7.741 1.00 58.34 77 GLY A O 1
ATOM 604 N N . ASN A 1 78 ? 13.477 -8.464 -6.958 1.00 65.31 78 ASN A N 1
ATOM 605 C CA . ASN A 1 78 ? 13.117 -9.263 -8.146 1.00 65.31 78 ASN A CA 1
ATOM 606 C C . ASN A 1 78 ? 11.598 -9.466 -8.374 1.00 65.31 78 ASN A C 1
ATOM 608 O O . ASN A 1 78 ? 11.223 -10.233 -9.258 1.00 65.31 78 ASN A O 1
ATOM 612 N N . ASP A 1 79 ? 10.724 -8.810 -7.603 1.00 83.31 79 ASP A N 1
ATOM 613 C CA . ASP A 1 79 ? 9.269 -8.979 -7.684 1.00 83.31 79 ASP A CA 1
ATOM 614 C C . ASP A 1 79 ? 8.543 -7.618 -7.781 1.00 83.31 79 ASP A C 1
ATOM 616 O O . ASP A 1 79 ? 8.317 -6.947 -6.765 1.00 83.31 79 ASP A O 1
ATOM 620 N N . PRO A 1 80 ? 8.158 -7.194 -9.001 1.00 82.12 80 PRO A N 1
ATOM 621 C CA . PRO A 1 80 ? 7.381 -5.977 -9.219 1.00 82.12 80 PRO A CA 1
ATOM 622 C C . PRO A 1 80 ? 6.036 -5.962 -8.484 1.00 82.12 80 PRO A C 1
ATOM 624 O O . PRO A 1 80 ? 5.604 -4.891 -8.059 1.00 82.12 80 PRO A O 1
ATOM 627 N N . LEU A 1 81 ? 5.386 -7.117 -8.296 1.00 87.19 81 LEU A N 1
ATOM 628 C CA . LEU A 1 81 ? 4.097 -7.200 -7.606 1.00 87.19 81 LEU A CA 1
ATOM 629 C C . LEU A 1 81 ? 4.277 -6.907 -6.116 1.00 87.19 81 LEU A C 1
ATOM 631 O O . LEU A 1 81 ? 3.569 -6.063 -5.562 1.00 87.19 81 LEU A O 1
ATOM 635 N N . ALA A 1 82 ? 5.282 -7.520 -5.483 1.00 88.19 82 ALA A N 1
ATOM 636 C CA . ALA A 1 82 ? 5.632 -7.228 -4.093 1.00 88.19 82 ALA A CA 1
ATOM 637 C C . ALA A 1 82 ? 6.025 -5.754 -3.896 1.00 88.19 82 ALA A C 1
ATOM 639 O O . ALA A 1 82 ? 5.610 -5.131 -2.914 1.00 88.19 82 ALA A O 1
ATOM 640 N N . ALA A 1 83 ? 6.769 -5.170 -4.842 1.00 85.56 83 ALA A N 1
ATOM 641 C CA . ALA A 1 83 ? 7.121 -3.751 -4.809 1.00 85.56 83 ALA A CA 1
ATOM 642 C C . ALA A 1 83 ? 5.881 -2.846 -4.914 1.00 85.56 83 ALA A C 1
ATOM 644 O O . ALA A 1 83 ? 5.748 -1.892 -4.145 1.00 85.56 83 ALA A O 1
ATOM 645 N N . THR A 1 84 ? 4.938 -3.158 -5.813 1.00 88.12 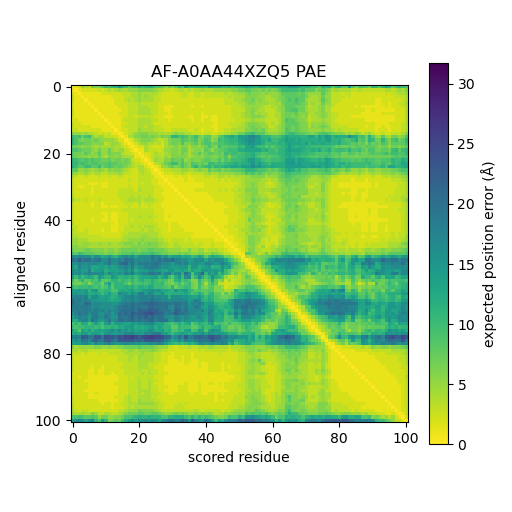84 THR A N 1
ATOM 646 C CA . THR A 1 84 ? 3.671 -2.419 -5.928 1.00 88.12 84 THR A CA 1
ATOM 647 C C . THR A 1 84 ? 2.856 -2.507 -4.637 1.00 88.12 84 THR A C 1
ATOM 649 O O . THR A 1 84 ? 2.441 -1.471 -4.111 1.00 88.12 84 THR A O 1
ATOM 652 N N . ARG A 1 85 ? 2.665 -3.715 -4.086 1.00 92.81 85 ARG A N 1
ATOM 653 C CA . ARG A 1 85 ? 1.948 -3.921 -2.817 1.00 92.81 85 ARG A CA 1
ATOM 654 C C . ARG A 1 85 ? 2.579 -3.109 -1.688 1.00 92.81 85 ARG A C 1
ATOM 656 O O . ARG A 1 85 ? 1.898 -2.323 -1.031 1.00 92.81 85 ARG A O 1
ATOM 663 N N . ARG A 1 86 ? 3.898 -3.210 -1.510 1.00 90.94 86 ARG A N 1
ATOM 664 C CA . ARG A 1 86 ? 4.629 -2.490 -0.457 1.00 90.94 86 ARG A CA 1
ATOM 665 C C . ARG A 1 86 ? 4.538 -0.969 -0.610 1.00 90.94 86 ARG A C 1
ATOM 667 O O . ARG A 1 86 ? 4.364 -0.280 0.396 1.00 90.94 86 ARG A O 1
ATOM 674 N N . ALA A 1 87 ? 4.576 -0.446 -1.838 1.00 89.62 87 ALA A N 1
ATOM 675 C CA . ALA A 1 87 ? 4.399 0.982 -2.097 1.00 89.62 87 ALA A CA 1
ATOM 676 C C . ALA A 1 87 ? 3.017 1.475 -1.630 1.00 89.62 87 ALA A C 1
ATOM 678 O O . ALA A 1 87 ? 2.928 2.499 -0.949 1.00 89.62 87 ALA A O 1
ATOM 679 N N . ILE A 1 88 ? 1.950 0.723 -1.932 1.00 92.00 88 ILE A N 1
ATOM 680 C CA . ILE A 1 88 ? 0.585 1.038 -1.477 1.00 92.00 88 ILE A CA 1
ATOM 681 C C . ILE A 1 88 ? 0.511 1.050 0.048 1.00 92.00 88 ILE A C 1
ATOM 683 O O . ILE A 1 88 ? 0.013 2.015 0.628 1.00 92.00 88 ILE A O 1
ATOM 687 N N . VAL A 1 89 ? 1.009 -0.006 0.701 1.00 93.38 89 VAL A N 1
ATOM 688 C CA . VAL A 1 89 ? 0.923 -0.132 2.161 1.00 93.38 89 VAL A CA 1
ATOM 689 C C . VAL A 1 89 ? 1.661 1.020 2.834 1.00 93.38 89 VAL A C 1
ATOM 691 O O . VAL A 1 89 ? 1.108 1.644 3.734 1.00 93.38 89 VAL A O 1
ATOM 694 N N . ARG A 1 90 ? 2.857 1.386 2.360 1.00 90.88 90 ARG A N 1
ATOM 695 C CA . ARG A 1 90 ? 3.581 2.531 2.924 1.00 90.88 90 ARG A CA 1
ATOM 696 C C . ARG A 1 90 ? 2.863 3.857 2.717 1.00 90.88 90 ARG A C 1
ATOM 698 O O . ARG A 1 90 ? 2.804 4.649 3.653 1.00 90.88 90 ARG A O 1
ATOM 705 N N . ALA A 1 91 ? 2.283 4.089 1.542 1.00 90.31 91 ALA A N 1
ATOM 706 C CA . ALA A 1 91 ? 1.483 5.287 1.307 1.00 90.31 91 ALA A CA 1
ATOM 707 C C . ALA A 1 91 ? 0.283 5.359 2.271 1.00 90.31 91 ALA A C 1
ATOM 709 O O . ALA A 1 91 ? 0.022 6.412 2.850 1.00 90.31 91 ALA A O 1
ATOM 710 N N . ALA A 1 92 ? -0.397 4.235 2.513 1.00 91.75 92 ALA A N 1
ATOM 711 C CA . ALA A 1 92 ? -1.473 4.153 3.497 1.00 91.75 92 ALA A CA 1
ATOM 712 C C . ALA A 1 92 ? -0.987 4.445 4.927 1.00 91.75 92 ALA A C 1
ATOM 714 O O . ALA A 1 92 ? -1.624 5.215 5.647 1.00 91.75 92 ALA A O 1
ATOM 715 N N . SER A 1 93 ? 0.157 3.888 5.333 1.00 91.31 93 SER A N 1
ATOM 716 C CA . SER A 1 93 ? 0.740 4.144 6.653 1.00 91.31 93 SER A CA 1
ATOM 717 C C . SER A 1 93 ? 1.079 5.624 6.865 1.00 91.31 93 SER A C 1
ATOM 719 O O . SER A 1 93 ? 0.822 6.152 7.945 1.00 91.31 93 SER A O 1
ATOM 721 N N . GLU A 1 94 ? 1.618 6.312 5.853 1.00 89.31 94 GLU A N 1
ATOM 722 C CA . GLU A 1 94 ? 1.894 7.754 5.940 1.00 89.31 94 GLU A CA 1
ATOM 723 C C . GLU A 1 94 ? 0.605 8.589 6.026 1.00 89.31 94 GLU A C 1
ATOM 725 O O . GLU A 1 94 ? 0.553 9.544 6.800 1.00 89.31 94 GLU A O 1
ATOM 730 N N . ILE A 1 95 ? -0.475 8.192 5.335 1.00 88.12 95 ILE A N 1
ATOM 731 C CA . ILE A 1 95 ? -1.797 8.830 5.499 1.00 88.12 95 ILE A CA 1
ATOM 732 C C . ILE A 1 95 ? -2.281 8.723 6.947 1.00 88.12 95 ILE A C 1
ATOM 734 O O . ILE A 1 95 ? -2.787 9.705 7.489 1.00 88.12 95 ILE A O 1
ATOM 738 N N . ALA A 1 96 ? -2.156 7.547 7.571 1.00 89.56 96 ALA A N 1
ATOM 739 C CA . ALA A 1 96 ? -2.571 7.361 8.959 1.00 89.56 96 ALA A CA 1
ATOM 740 C C . ALA A 1 96 ? -1.780 8.271 9.906 1.00 89.56 96 ALA A C 1
ATOM 742 O O . ALA A 1 96 ? -2.385 8.992 10.695 1.00 89.56 96 ALA A O 1
ATOM 743 N N . LYS A 1 97 ? -0.447 8.306 9.772 1.00 87.50 97 LYS A N 1
ATOM 744 C CA . LYS A 1 97 ? 0.410 9.191 10.577 1.00 87.50 97 LYS A CA 1
ATOM 745 C C . LYS A 1 97 ? 0.029 10.661 10.418 1.00 87.50 97 LYS A C 1
ATOM 747 O O . LYS A 1 97 ? -0.076 11.369 11.409 1.00 87.50 97 LYS A O 1
ATOM 752 N N . ALA A 1 98 ? -0.220 11.107 9.186 1.00 85.00 98 ALA A N 1
ATOM 753 C CA . ALA A 1 98 ? -0.598 12.489 8.901 1.00 85.00 98 ALA A CA 1
ATOM 754 C C . ALA A 1 98 ? -1.992 12.874 9.433 1.00 85.00 98 ALA A C 1
ATOM 756 O O . ALA A 1 98 ? -2.292 14.058 9.527 1.00 85.00 98 ALA A O 1
ATOM 757 N N . ARG A 1 99 ? -2.861 11.903 9.744 1.00 84.75 99 ARG A N 1
ATOM 758 C CA . ARG A 1 99 ? -4.169 12.143 10.382 1.00 84.75 99 ARG A CA 1
ATOM 759 C C . ARG A 1 99 ? -4.104 12.156 11.912 1.00 84.75 99 ARG A C 1
ATOM 761 O O . ARG A 1 99 ? -5.032 12.667 12.528 1.00 84.75 99 ARG A O 1
ATOM 768 N N . GLU A 1 100 ? -3.073 11.555 12.506 1.00 76.88 100 GLU A N 1
ATOM 769 C CA . GLU A 1 100 ? -2.866 11.503 13.963 1.00 76.88 100 GLU A CA 1
ATOM 770 C C . GLU A 1 100 ? -2.028 12.690 14.498 1.00 76.88 100 GLU A C 1
ATOM 772 O O . GLU A 1 100 ? -1.983 12.882 15.712 1.00 76.88 100 GLU A O 1
ATOM 777 N N . ALA A 1 101 ? -1.379 13.466 13.619 1.00 57.50 101 ALA A N 1
ATOM 778 C CA . AL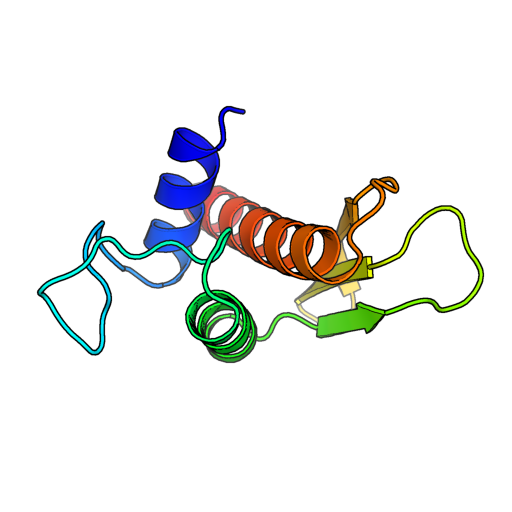A A 1 101 ? -0.579 14.656 13.941 1.00 57.50 101 ALA A CA 1
ATOM 779 C C . ALA A 1 101 ? -1.409 15.949 13.908 1.00 57.50 101 ALA A C 1
ATOM 781 O O . ALA A 1 101 ? -1.136 16.829 14.757 1.00 57.50 101 ALA A O 1
#